Protein AF-A0A0B0SBS0-F1 (afdb_monomer_lite)

Foldseek 3Di:
DKADDPQFPCVVIDDPDPDDDDDPADDDDDVVVVFQASTGGVVVVRGGPPDDDPPRHDDDPPPDD

Secondary structure (DSSP, 8-state):
-B---TTS-GGGS-BS-------SS----HHHHTTB-SS--GGGT-SB--S---TTS--------

Sequence (65 aa):
MRLLVPHLYAWKSAKWVRGIELLDHLELGFWERLGYHWRGDPWREERFQEGPIPAASLRFRSKKT

pLDDT: mean 84.36, std 13.55, range [46.44, 94.19]

Structure (mmCIF, N/CA/C/O backbone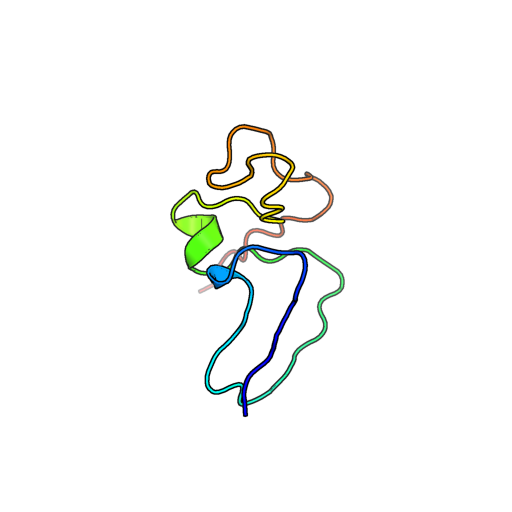):
data_AF-A0A0B0SBS0-F1
#
_entry.id   AF-A0A0B0SBS0-F1
#
loop_
_atom_site.group_PDB
_atom_site.id
_atom_site.type_symbol
_atom_site.label_atom_id
_atom_site.label_alt_id
_atom_site.label_comp_id
_atom_site.label_asym_id
_atom_site.label_entity_id
_atom_site.label_seq_id
_atom_site.pdbx_PDB_ins_code
_atom_site.Cartn_x
_atom_site.Cartn_y
_atom_site.Cartn_z
_atom_site.occupancy
_atom_site.B_iso_or_equiv
_atom_site.auth_seq_id
_atom_site.auth_comp_id
_atom_site.auth_asym_id
_atom_site.auth_atom_id
_atom_site.pdbx_PDB_model_num
ATOM 1 N N . MET A 1 1 ? -2.829 -7.319 16.544 1.00 79.62 1 MET A N 1
ATOM 2 C CA . MET A 1 1 ? -3.684 -7.493 15.347 1.00 79.62 1 MET A CA 1
ATOM 3 C C . MET A 1 1 ? -2.933 -7.056 14.092 1.00 79.62 1 MET A C 1
ATOM 5 O O . MET A 1 1 ? -2.171 -6.093 14.164 1.00 79.62 1 MET A O 1
ATOM 9 N N . ARG A 1 2 ? -3.099 -7.772 12.970 1.00 91.25 2 ARG A N 1
ATOM 10 C CA . ARG A 1 2 ? -2.488 -7.462 11.661 1.00 91.25 2 ARG A CA 1
ATOM 11 C C . ARG A 1 2 ? -3.531 -7.651 10.559 1.00 91.25 2 ARG A C 1
ATOM 13 O O . ARG A 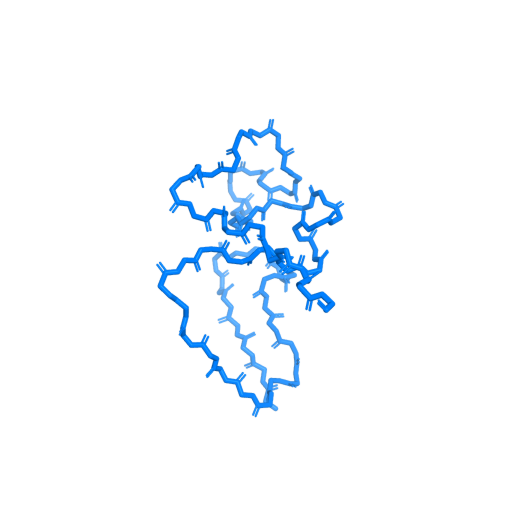1 2 ? -4.202 -8.677 10.555 1.00 91.25 2 ARG A O 1
ATOM 20 N N . LEU A 1 3 ? -3.618 -6.695 9.639 1.00 91.81 3 LEU A N 1
ATOM 21 C CA . LEU A 1 3 ? -4.388 -6.820 8.403 1.00 91.81 3 LEU A CA 1
ATOM 22 C C . LEU A 1 3 ? -3.495 -7.445 7.331 1.00 91.81 3 LEU A C 1
ATOM 24 O O . LEU A 1 3 ? -2.341 -7.040 7.184 1.00 91.81 3 LEU A O 1
ATOM 28 N N . LEU A 1 4 ? -4.020 -8.422 6.599 1.00 92.88 4 LEU A N 1
ATOM 29 C CA . LEU A 1 4 ? -3.326 -9.069 5.491 1.00 92.88 4 LEU A CA 1
ATOM 30 C C . LEU A 1 4 ? -4.170 -8.952 4.225 1.00 92.88 4 LEU A C 1
ATOM 32 O O . LEU A 1 4 ? -5.343 -9.319 4.242 1.00 92.88 4 LEU A O 1
ATOM 36 N N . VAL A 1 5 ? -3.547 -8.509 3.132 1.00 92.75 5 VAL A N 1
ATOM 37 C CA . VAL A 1 5 ? -4.131 -8.563 1.786 1.00 92.75 5 VAL A CA 1
ATOM 38 C C . VAL A 1 5 ? -3.265 -9.491 0.927 1.00 92.75 5 VAL A C 1
ATOM 40 O O . VAL A 1 5 ? -2.206 -9.067 0.472 1.00 92.75 5 VAL A O 1
ATOM 43 N N . PRO A 1 6 ? -3.660 -10.766 0.734 1.00 92.19 6 PRO A N 1
ATOM 44 C CA . PRO A 1 6 ? -2.766 -11.796 0.190 1.00 92.19 6 PRO A CA 1
ATOM 45 C C . PRO A 1 6 ? -2.286 -11.558 -1.244 1.00 92.19 6 PRO A C 1
ATOM 47 O O . PRO A 1 6 ? -1.234 -12.053 -1.626 1.00 92.19 6 PRO A O 1
ATOM 50 N N . HIS A 1 7 ? -3.071 -10.835 -2.039 1.00 92.25 7 HIS A N 1
ATOM 51 C CA . HIS A 1 7 ? -2.828 -10.631 -3.466 1.00 92.25 7 HIS A CA 1
ATOM 52 C C . HIS A 1 7 ? -2.171 -9.278 -3.782 1.00 92.25 7 HIS A C 1
ATOM 54 O O . HIS A 1 7 ? -2.001 -8.955 -4.950 1.00 92.25 7 HIS A O 1
ATOM 60 N N . LEU A 1 8 ? -1.826 -8.479 -2.766 1.00 93.06 8 LEU A N 1
ATOM 61 C CA . LEU A 1 8 ? -1.100 -7.218 -2.930 1.00 93.06 8 LEU A CA 1
ATOM 62 C C . LEU A 1 8 ? 0.275 -7.315 -2.274 1.00 93.06 8 LEU A C 1
ATOM 64 O O . LEU A 1 8 ? 0.529 -8.170 -1.421 1.00 93.06 8 LEU A O 1
ATOM 68 N N . TYR A 1 9 ? 1.166 -6.397 -2.630 1.00 92.62 9 TYR A N 1
ATOM 69 C CA . TYR A 1 9 ? 2.447 -6.277 -1.957 1.00 92.62 9 TYR A CA 1
ATOM 70 C C . TYR A 1 9 ? 2.287 -6.072 -0.443 1.00 92.62 9 TYR A C 1
ATOM 72 O O . TYR A 1 9 ? 1.399 -5.370 0.043 1.00 92.62 9 TYR A O 1
ATOM 80 N N . ALA A 1 10 ? 3.231 -6.630 0.320 1.00 90.88 10 ALA A N 1
ATOM 81 C CA . ALA A 1 10 ? 3.182 -6.661 1.781 1.00 90.88 10 ALA A CA 1
ATOM 82 C C . ALA A 1 10 ? 3.091 -5.275 2.448 1.00 90.88 10 ALA A C 1
ATOM 84 O O . ALA A 1 10 ? 2.606 -5.173 3.571 1.00 90.88 10 ALA A O 1
ATOM 85 N N . TRP A 1 11 ? 3.520 -4.206 1.773 1.00 91.25 11 TRP A N 1
ATOM 86 C CA . TRP A 1 11 ? 3.425 -2.838 2.285 1.00 91.25 11 TRP A CA 1
ATOM 87 C C . TRP A 1 11 ? 1.981 -2.299 2.322 1.00 91.25 11 TRP A C 1
ATOM 89 O O . TRP A 1 11 ? 1.710 -1.363 3.071 1.00 91.25 11 TRP A O 1
ATOM 99 N N . LYS A 1 12 ? 1.039 -2.938 1.610 1.00 93.12 12 LYS A N 1
ATOM 100 C CA . LYS A 1 12 ? -0.415 -2.710 1.733 1.00 93.12 12 LYS A CA 1
ATOM 101 C C . LYS A 1 12 ? -1.054 -3.442 2.915 1.00 93.12 12 LYS A C 1
ATOM 103 O O . LYS A 1 12 ? -2.225 -3.236 3.216 1.00 93.12 12 LYS A O 1
ATOM 108 N N . SER A 1 13 ? -0.301 -4.297 3.605 1.00 93.00 13 SER A N 1
ATOM 109 C CA . SER A 1 13 ? -0.764 -4.997 4.804 1.00 93.00 13 SER A CA 1
ATOM 110 C C . SER A 1 13 ? -0.359 -4.225 6.063 1.00 93.00 13 SER A C 1
ATOM 112 O O . SER A 1 13 ? 0.825 -4.094 6.380 1.00 93.00 13 SER A O 1
ATOM 114 N N . ALA A 1 14 ? -1.342 -3.725 6.812 1.00 92.06 14 ALA A N 1
ATOM 115 C CA . ALA A 1 14 ? -1.096 -2.919 8.005 1.00 92.06 14 ALA A CA 1
ATOM 116 C C . ALA A 1 14 ? -0.744 -3.782 9.231 1.00 92.06 14 ALA A C 1
ATOM 118 O O . ALA A 1 14 ? -1.455 -4.725 9.598 1.00 92.06 14 ALA A O 1
ATOM 119 N N . LYS A 1 15 ? 0.352 -3.432 9.911 1.00 92.94 15 LYS A N 1
ATOM 120 C CA . LYS A 1 15 ? 0.740 -4.018 11.203 1.00 92.94 15 LYS A CA 1
ATOM 121 C C . LYS A 1 15 ? 0.148 -3.196 12.345 1.00 92.94 15 LYS A C 1
ATOM 123 O O . LYS A 1 15 ? 0.017 -1.984 12.224 1.00 92.94 15 LYS A O 1
ATOM 128 N N . TRP A 1 16 ? -0.179 -3.866 13.451 1.00 94.19 16 TRP A N 1
ATOM 129 C CA . TRP A 1 16 ? -0.658 -3.229 14.687 1.00 94.19 16 TRP A CA 1
ATOM 130 C C . TRP A 1 16 ? -1.862 -2.302 14.471 1.00 94.19 16 TRP A C 1
ATOM 132 O O . TRP A 1 16 ? -1.906 -1.178 14.967 1.00 94.19 16 TRP A O 1
ATOM 142 N N . VAL A 1 17 ? -2.848 -2.787 13.715 1.00 90.56 17 VAL A N 1
ATOM 143 C CA . VAL A 1 17 ? -4.071 -2.030 13.419 1.00 90.56 17 VAL A CA 1
ATOM 144 C C . VAL A 1 17 ? -4.824 -1.741 14.718 1.00 90.56 17 VAL A C 1
ATOM 146 O O . VAL A 1 17 ? -5.112 -2.665 15.480 1.00 90.56 17 VAL A O 1
ATOM 149 N N . ARG A 1 18 ? -5.124 -0.457 14.954 1.00 93.94 18 ARG A N 1
ATOM 150 C CA . ARG A 1 18 ? -5.879 0.034 16.123 1.00 93.94 18 ARG A CA 1
ATOM 151 C C . ARG A 1 18 ? -7.345 0.348 15.810 1.00 93.94 18 ARG A C 1
ATOM 153 O O . ARG A 1 18 ? -8.165 0.336 16.714 1.00 93.94 18 ARG A O 1
ATOM 160 N N . GLY A 1 19 ? -7.660 0.615 14.548 1.00 93.25 19 GLY A N 1
ATOM 161 C CA . GLY A 1 19 ? -8.995 0.947 14.063 1.00 93.25 19 GLY A CA 1
ATOM 162 C C . GLY A 1 19 ? -9.008 0.967 12.538 1.00 93.25 19 GLY A C 1
ATOM 163 O O . GLY A 1 19 ? -7.944 0.984 11.913 1.00 93.25 19 GLY A O 1
ATOM 164 N N . ILE A 1 20 ? -10.203 0.922 11.959 1.00 91.88 20 ILE A N 1
ATOM 165 C CA . ILE A 1 20 ? -10.436 0.993 10.516 1.00 91.88 20 ILE A CA 1
ATOM 166 C C . ILE A 1 20 ? -11.458 2.104 10.296 1.00 91.88 20 ILE A C 1
ATOM 168 O O . ILE A 1 20 ? -12.524 2.082 10.907 1.00 91.88 20 ILE A O 1
ATOM 172 N N . GLU A 1 21 ? -11.120 3.065 9.446 1.00 92.19 21 GLU A N 1
ATOM 173 C CA . GLU A 1 21 ? -12.012 4.136 9.009 1.00 92.19 21 GLU A CA 1
ATOM 174 C C . GLU A 1 21 ? -12.371 3.888 7.544 1.00 92.19 21 GLU A C 1
ATOM 176 O O . GLU A 1 21 ? -11.499 3.573 6.731 1.00 92.19 21 GLU A O 1
ATOM 181 N N . LEU A 1 22 ? -13.661 3.971 7.223 1.00 92.06 22 LEU A N 1
ATOM 182 C CA . LEU A 1 22 ? -14.155 3.810 5.861 1.00 92.06 22 LEU A CA 1
ATOM 183 C C . LEU A 1 22 ? -14.319 5.197 5.248 1.00 92.06 22 LEU A C 1
ATOM 185 O O . LEU A 1 22 ? -15.061 6.022 5.773 1.00 92.06 22 LEU A O 1
ATOM 189 N N . LEU A 1 23 ? -13.627 5.430 4.139 1.00 89.19 23 LEU A N 1
ATOM 190 C CA . LEU A 1 23 ? -13.677 6.677 3.385 1.00 89.19 23 LEU A CA 1
ATOM 191 C C . LEU A 1 23 ? -14.448 6.446 2.082 1.00 89.19 23 LEU A C 1
ATOM 193 O O . LEU A 1 23 ? -14.349 5.382 1.471 1.00 89.19 23 LEU A O 1
ATOM 197 N N . ASP A 1 24 ? -15.197 7.454 1.647 1.00 89.31 24 ASP A N 1
ATOM 198 C CA . ASP A 1 24 ? -15.896 7.490 0.354 1.00 89.31 24 ASP A CA 1
ATOM 199 C C . ASP A 1 24 ? -14.986 7.937 -0.809 1.00 89.31 24 ASP A C 1
ATOM 201 O O . ASP A 1 24 ? -15.413 7.999 -1.961 1.00 89.31 24 ASP A O 1
ATOM 205 N N . HIS A 1 25 ? -13.720 8.238 -0.511 1.00 85.31 25 HIS A N 1
ATOM 206 C CA . HIS A 1 25 ? -12.703 8.704 -1.448 1.00 85.31 25 HIS A CA 1
ATOM 207 C C . HIS A 1 25 ? -11.338 8.050 -1.167 1.00 85.31 25 HIS A C 1
ATOM 209 O O . HIS A 1 25 ? -11.132 7.427 -0.125 1.00 85.31 25 HIS A O 1
ATOM 215 N N . LEU A 1 26 ? -10.389 8.184 -2.101 1.00 86.50 26 LEU A N 1
ATOM 216 C CA . LEU A 1 26 ? -9.034 7.634 -1.966 1.00 86.50 26 LEU A CA 1
ATOM 217 C C . LEU A 1 26 ? -8.104 8.655 -1.308 1.00 86.50 26 LEU A C 1
ATOM 219 O O . LEU A 1 26 ? -7.633 9.610 -1.927 1.00 86.50 26 LEU A O 1
ATOM 223 N N . GLU A 1 27 ? -7.744 8.404 -0.061 1.00 87.06 27 GLU A N 1
ATOM 224 C CA . GLU A 1 27 ? -6.682 9.158 0.593 1.00 87.06 27 GLU A CA 1
ATOM 225 C C . GLU A 1 27 ? -5.335 8.437 0.434 1.00 87.06 27 GLU A C 1
ATOM 227 O O . GLU A 1 27 ? -5.197 7.263 0.777 1.00 87.06 27 GLU A O 1
ATOM 232 N N . LEU A 1 28 ? -4.319 9.138 -0.090 1.00 88.44 28 LEU A N 1
ATOM 233 C CA . LEU A 1 28 ? -2.970 8.579 -0.205 1.00 88.44 28 LEU A CA 1
ATOM 234 C C . LEU A 1 28 ? -2.311 8.503 1.165 1.00 88.44 28 LEU A C 1
ATOM 236 O O . LEU A 1 28 ? -2.141 9.523 1.839 1.00 88.44 28 LEU A O 1
ATOM 240 N N . GLY A 1 29 ? -1.875 7.307 1.539 1.00 87.38 29 GLY A N 1
ATOM 241 C CA . GLY A 1 29 ? -1.138 7.043 2.760 1.00 87.38 29 GLY A CA 1
ATOM 242 C C . GLY A 1 29 ? 0.343 7.402 2.662 1.00 87.38 29 GLY A C 1
ATOM 243 O O . GLY A 1 29 ? 0.816 8.102 1.768 1.00 87.38 29 GLY A O 1
ATOM 244 N N . PHE A 1 30 ? 1.101 6.944 3.655 1.00 89.38 30 PHE A N 1
ATOM 245 C CA . PHE A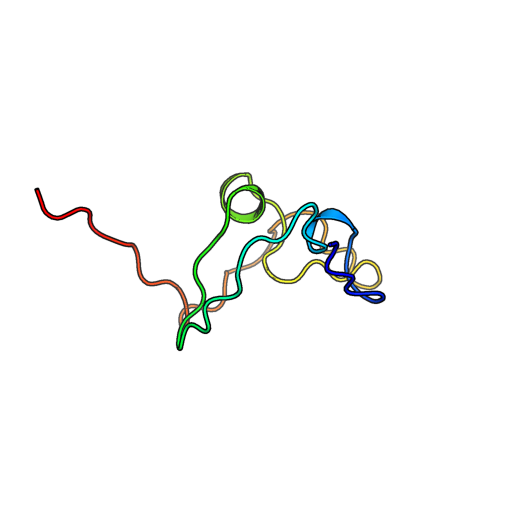 1 30 ? 2.526 7.244 3.776 1.00 89.38 30 PHE A CA 1
ATOM 246 C C . PHE A 1 30 ? 3.341 6.722 2.585 1.00 89.38 30 PHE A C 1
ATOM 248 O O . PHE A 1 30 ? 4.116 7.475 2.004 1.00 89.38 30 PHE A O 1
ATOM 255 N N . TRP A 1 31 ? 3.144 5.459 2.204 1.00 91.19 31 TRP A N 1
ATOM 256 C CA . TRP A 1 31 ? 3.897 4.831 1.119 1.00 91.19 31 TRP A CA 1
ATOM 257 C C . TRP A 1 31 ? 3.499 5.379 -0.250 1.00 91.19 31 TRP A C 1
ATOM 259 O O . TRP A 1 31 ? 4.380 5.636 -1.068 1.00 91.19 31 TRP A O 1
ATOM 269 N N . GLU A 1 32 ? 2.210 5.637 -0.494 1.00 91.06 32 GLU A N 1
ATOM 270 C CA . GLU A 1 32 ? 1.777 6.242 -1.757 1.00 91.06 32 GLU A CA 1
ATOM 271 C C . GLU A 1 32 ? 2.365 7.644 -1.954 1.00 91.06 32 GLU A C 1
AT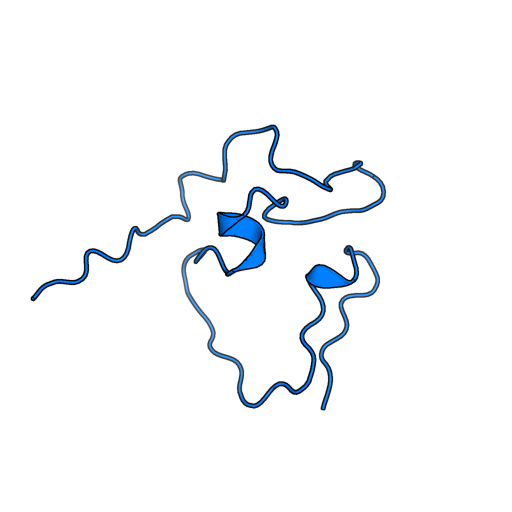OM 273 O O . GLU A 1 32 ? 2.802 7.988 -3.049 1.00 91.06 32 GLU A O 1
ATOM 278 N N . ARG A 1 33 ? 2.459 8.441 -0.880 1.00 88.31 33 ARG A N 1
ATOM 279 C CA . ARG A 1 33 ? 3.118 9.757 -0.929 1.00 88.31 33 ARG A CA 1
ATOM 280 C C . ARG A 1 33 ? 4.625 9.677 -1.179 1.00 88.31 33 ARG A C 1
ATOM 282 O O . ARG A 1 33 ? 5.200 10.647 -1.657 1.00 88.31 33 ARG A O 1
ATOM 289 N N . LEU A 1 34 ? 5.256 8.545 -0.873 1.00 90.69 34 LEU A N 1
ATOM 290 C CA . LEU A 1 34 ? 6.662 8.271 -1.188 1.00 90.69 34 LEU A CA 1
ATOM 291 C C . LEU A 1 34 ? 6.856 7.688 -2.600 1.00 90.69 34 LEU A C 1
ATOM 293 O O . LEU A 1 34 ? 7.960 7.265 -2.931 1.00 90.69 34 LEU A O 1
ATOM 297 N N . GLY A 1 35 ? 5.806 7.659 -3.426 1.00 88.94 35 GLY A N 1
ATOM 298 C CA . GLY A 1 35 ? 5.875 7.206 -4.817 1.00 88.94 35 GLY A CA 1
ATOM 299 C C . GLY A 1 35 ? 5.598 5.718 -5.015 1.00 88.94 35 GLY A C 1
ATOM 300 O O . GLY A 1 35 ? 5.786 5.208 -6.117 1.00 88.94 35 GLY A O 1
ATOM 301 N N . TYR A 1 36 ? 5.139 5.004 -3.985 1.00 92.81 36 TYR A N 1
ATOM 302 C CA . TYR A 1 36 ? 4.677 3.630 -4.160 1.00 92.81 36 TYR A CA 1
ATOM 303 C C . TYR A 1 36 ? 3.282 3.581 -4.804 1.00 92.81 36 TYR A C 1
ATOM 305 O O . TYR A 1 36 ? 2.475 4.497 -4.650 1.00 92.81 36 TYR A O 1
ATOM 313 N N . HIS A 1 37 ? 2.968 2.484 -5.495 1.00 93.12 37 HIS A N 1
ATOM 314 C CA . HIS A 1 37 ? 1.734 2.377 -6.277 1.00 93.12 37 HIS A CA 1
ATOM 315 C C . HIS A 1 37 ? 0.445 2.322 -5.432 1.00 93.12 37 HIS A C 1
ATOM 317 O O . HIS A 1 37 ? 0.307 1.505 -4.520 1.00 93.12 37 HIS A O 1
ATOM 323 N N . TRP A 1 38 ? -0.578 3.113 -5.758 1.00 91.50 38 TRP A N 1
ATOM 324 C CA . TRP A 1 38 ? -1.815 3.180 -4.954 1.00 91.50 38 TRP A CA 1
ATOM 325 C C . TRP A 1 38 ? -2.534 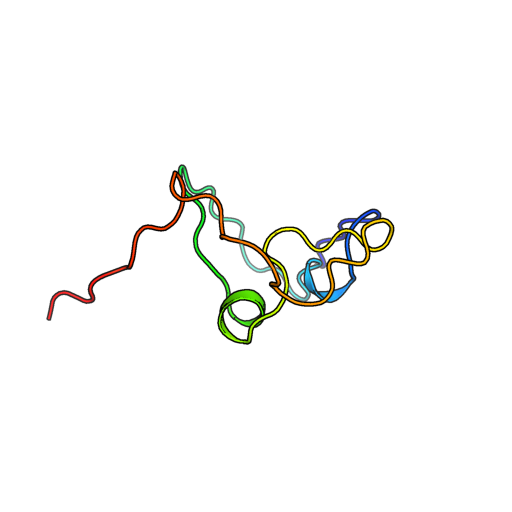1.824 -4.758 1.00 91.50 38 TRP A C 1
ATOM 327 O O . TRP A 1 38 ? -3.153 1.619 -3.714 1.00 91.50 38 TRP A O 1
ATOM 337 N N . ARG A 1 39 ? -2.401 0.873 -5.695 1.00 91.25 39 ARG A N 1
ATOM 338 C CA . ARG A 1 39 ? -2.947 -0.497 -5.597 1.00 91.25 39 ARG A CA 1
ATOM 339 C C . ARG A 1 39 ? -1.911 -1.525 -5.130 1.00 91.25 39 ARG A C 1
ATOM 341 O O . ARG A 1 39 ? -2.077 -2.079 -4.049 1.00 91.25 39 ARG A O 1
ATOM 348 N N . GLY A 1 40 ? -0.834 -1.746 -5.883 1.00 92.50 40 GLY A N 1
ATOM 349 C CA . GLY A 1 40 ? 0.312 -2.533 -5.418 1.00 92.50 40 GLY A CA 1
ATOM 350 C C . GLY A 1 40 ? 0.205 -4.016 -5.764 1.00 92.50 40 GLY A C 1
ATOM 351 O O . GLY A 1 40 ? 0.542 -4.859 -4.933 1.00 92.50 40 GLY A O 1
ATOM 352 N N . ASP A 1 41 ? -0.316 -4.331 -6.946 1.00 93.31 41 ASP A N 1
ATOM 353 C CA . ASP A 1 41 ? -0.404 -5.688 -7.477 1.00 93.31 41 ASP A CA 1
ATOM 354 C C . ASP A 1 41 ? 0.984 -6.215 -7.916 1.00 93.31 41 ASP A C 1
ATOM 356 O O . ASP A 1 41 ? 1.622 -5.627 -8.796 1.00 93.31 41 ASP A O 1
ATOM 360 N N . PRO A 1 42 ? 1.473 -7.324 -7.328 1.00 92.19 42 PRO A N 1
ATOM 361 C CA . PRO A 1 42 ? 2.780 -7.877 -7.656 1.00 92.19 42 PRO A CA 1
ATOM 362 C C . PRO A 1 42 ? 2.853 -8.490 -9.057 1.00 92.19 42 PRO A C 1
ATOM 364 O O . PRO A 1 42 ? 3.938 -8.521 -9.631 1.00 92.19 42 PRO A O 1
ATOM 367 N N . TRP A 1 43 ? 1.736 -8.959 -9.618 1.00 91.62 43 TRP A N 1
ATOM 368 C CA . TRP A 1 43 ? 1.713 -9.567 -10.954 1.00 91.62 43 TRP A CA 1
ATOM 369 C C . TRP A 1 43 ? 1.711 -8.537 -12.073 1.00 91.62 43 TRP A C 1
ATOM 371 O O . TRP A 1 43 ? 2.075 -8.849 -13.202 1.00 91.62 43 TRP A O 1
ATOM 381 N N . ARG A 1 44 ? 1.305 -7.309 -11.753 1.00 91.25 44 ARG A N 1
ATOM 382 C CA . ARG A 1 44 ? 1.319 -6.165 -12.667 1.00 91.25 44 ARG A CA 1
ATOM 383 C C . ARG A 1 44 ? 2.542 -5.270 -12.464 1.00 91.25 44 ARG A C 1
ATOM 385 O O . ARG A 1 44 ? 2.549 -4.156 -12.971 1.00 91.25 44 ARG A O 1
ATOM 392 N N . GLU A 1 45 ? 3.523 -5.733 -11.685 1.00 91.06 45 GLU A N 1
ATOM 393 C CA . GLU A 1 45 ? 4.756 -5.003 -11.359 1.00 91.06 45 GLU A CA 1
ATOM 394 C C . GLU A 1 45 ? 4.504 -3.605 -10.759 1.00 91.06 45 GLU A C 1
ATOM 396 O O . GLU A 1 45 ? 5.324 -2.698 -10.862 1.00 91.06 45 GLU A O 1
ATOM 401 N N . GLU A 1 46 ? 3.384 -3.431 -10.047 1.00 91.88 46 GLU A N 1
ATOM 402 C CA . GLU A 1 46 ? 2.942 -2.157 -9.470 1.00 91.88 46 GLU A CA 1
ATOM 403 C C . GLU A 1 46 ? 3.721 -1.804 -8.188 1.00 91.88 46 GLU A C 1
ATOM 405 O O . GLU A 1 46 ? 3.163 -1.646 -7.098 1.00 91.88 46 GLU A O 1
ATOM 410 N N . ARG A 1 47 ? 5.048 -1.723 -8.265 1.00 91.06 47 ARG A N 1
ATOM 411 C CA . ARG A 1 47 ? 5.870 -1.349 -7.108 1.00 91.06 47 ARG A CA 1
ATOM 412 C C . ARG A 1 47 ? 5.823 0.155 -6.867 1.00 91.06 47 ARG A C 1
ATOM 414 O O . ARG A 1 47 ? 5.569 0.596 -5.743 1.00 91.06 47 ARG A O 1
ATOM 421 N N . PHE A 1 48 ? 6.039 0.920 -7.929 1.00 92.00 48 PHE A N 1
ATOM 422 C CA . PHE A 1 48 ? 6.066 2.376 -7.918 1.00 92.00 48 PHE A CA 1
ATOM 423 C C . PHE A 1 48 ? 4.935 2.944 -8.771 1.00 92.00 48 PHE A C 1
ATOM 425 O O . PHE A 1 48 ? 4.373 2.270 -9.633 1.00 92.00 48 PHE A O 1
ATOM 432 N N . GLN A 1 49 ? 4.551 4.180 -8.478 1.00 89.56 49 GLN A N 1
ATOM 433 C CA . GLN A 1 49 ? 3.517 4.878 -9.222 1.00 89.56 49 GLN A CA 1
ATOM 434 C C . GLN A 1 49 ? 4.091 5.379 -10.552 1.00 89.56 49 GLN A C 1
ATOM 436 O O . GLN A 1 49 ? 4.779 6.393 -10.585 1.00 89.56 49 GLN A O 1
ATOM 441 N N . GLU A 1 50 ? 3.799 4.675 -11.642 1.00 85.56 50 GLU A N 1
ATOM 442 C CA . GLU A 1 50 ? 4.228 5.072 -12.995 1.00 85.56 50 GLU A CA 1
ATOM 443 C C . GLU A 1 50 ? 3.130 5.824 -13.763 1.00 85.56 50 GLU A C 1
ATOM 445 O O . GLU A 1 50 ? 3.412 6.659 -14.618 1.00 85.56 50 GLU A O 1
ATOM 450 N N . GLY A 1 51 ? 1.862 5.550 -13.439 1.00 83.75 51 GLY A N 1
ATOM 451 C CA . GLY A 1 51 ? 0.697 6.122 -14.114 1.00 83.75 51 GLY A CA 1
ATOM 452 C C . GLY A 1 51 ? -0.049 7.183 -13.300 1.00 83.75 51 GLY A C 1
ATOM 453 O O . GLY A 1 51 ? 0.249 7.406 -12.123 1.00 83.75 51 GLY A O 1
ATOM 454 N N . PRO A 1 52 ? -1.074 7.819 -13.892 1.00 81.94 52 PRO A N 1
ATOM 455 C 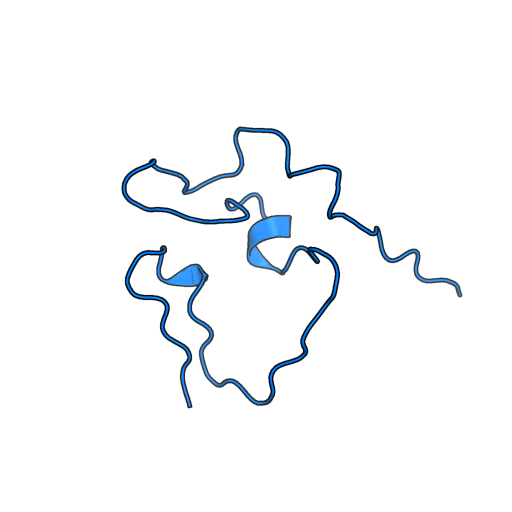CA . PRO A 1 52 ? -1.949 8.721 -13.161 1.00 81.94 52 PRO A CA 1
ATOM 456 C C . PRO A 1 52 ? -2.685 7.970 -12.046 1.00 81.94 52 PRO A C 1
ATOM 458 O O . PRO A 1 52 ? -3.178 6.855 -12.228 1.00 81.94 52 PRO A O 1
ATOM 461 N N . ILE A 1 53 ? -2.784 8.605 -10.882 1.00 83.25 53 ILE A N 1
ATOM 462 C CA . ILE A 1 53 ? -3.656 8.136 -9.805 1.00 83.25 53 ILE A CA 1
ATOM 463 C C . ILE A 1 53 ? -5.100 8.460 -10.218 1.00 83.25 53 ILE A C 1
ATOM 465 O O . ILE A 1 53 ? -5.331 9.558 -10.734 1.00 83.25 53 ILE A O 1
ATOM 469 N N . PRO A 1 54 ? -6.077 7.553 -10.024 1.00 80.00 54 PRO A N 1
ATOM 470 C CA . PRO A 1 54 ? -7.462 7.794 -10.415 1.00 80.00 54 PRO A CA 1
ATOM 471 C C . PRO A 1 54 ? -7.980 9.146 -9.897 1.00 80.00 54 PRO A C 1
ATOM 473 O O . PRO A 1 54 ? -8.144 9.352 -8.694 1.00 80.00 54 PRO A O 1
ATOM 476 N N . ALA A 1 55 ? -8.250 10.077 -10.817 1.00 61.69 55 ALA A N 1
ATOM 477 C CA . ALA A 1 55 ? -8.589 11.464 -10.489 1.00 61.69 55 ALA A CA 1
ATOM 478 C C . ALA A 1 55 ? -9.882 11.603 -9.669 1.00 61.69 55 ALA A C 1
ATOM 480 O O . ALA A 1 55 ? -10.032 12.561 -8.919 1.00 61.69 55 ALA A O 1
ATOM 481 N N . ALA A 1 56 ? -10.782 10.616 -9.746 1.00 57.91 56 ALA A N 1
ATOM 482 C CA . ALA A 1 56 ? -12.041 10.584 -9.000 1.00 57.91 56 ALA A CA 1
ATOM 483 C C . ALA A 1 56 ? -11.870 10.526 -7.471 1.00 57.91 56 ALA A C 1
ATOM 485 O O . ALA A 1 56 ? -12.857 10.514 -6.745 1.00 57.91 56 ALA A O 1
ATOM 486 N N . SER A 1 57 ? -10.636 10.428 -6.977 1.00 54.69 57 SER A N 1
ATOM 487 C CA . SER A 1 57 ? -10.407 9.876 -5.656 1.00 54.69 57 SER A CA 1
ATOM 488 C C . SER A 1 57 ? -9.466 10.700 -4.768 1.00 54.69 57 SER A C 1
ATOM 490 O O . SER A 1 57 ? -9.561 10.579 -3.555 1.00 54.69 57 SER A O 1
ATOM 492 N N . LEU A 1 58 ? -8.688 11.646 -5.313 1.00 61.41 58 LEU A N 1
ATOM 493 C CA . LEU A 1 58 ? -7.798 12.509 -4.523 1.00 61.41 58 LEU A CA 1
ATOM 494 C C . LEU A 1 58 ? -8.503 13.786 -4.027 1.00 61.41 58 LEU A C 1
ATOM 496 O O . LEU A 1 58 ? -8.590 14.784 -4.745 1.00 61.41 58 LEU A O 1
ATOM 500 N N . ARG A 1 59 ? -8.928 13.820 -2.759 1.00 63.22 59 ARG A N 1
ATOM 501 C CA . ARG A 1 59 ? -9.135 15.098 -2.055 1.00 63.22 59 ARG A CA 1
ATOM 502 C C . ARG A 1 59 ? -7.821 15.504 -1.398 1.00 63.22 59 ARG A C 1
ATOM 504 O O . ARG A 1 59 ? -7.413 14.933 -0.392 1.00 63.22 59 ARG A O 1
ATOM 511 N N . PHE A 1 60 ? -7.161 16.527 -1.938 1.00 57.47 60 PHE A N 1
ATOM 512 C CA . PHE A 1 60 ? -6.112 17.215 -1.191 1.00 57.47 60 PHE A CA 1
ATOM 513 C C . PHE A 1 60 ? -6.754 17.851 0.040 1.00 57.47 60 PHE A C 1
ATOM 515 O O . PHE A 1 60 ? -7.525 18.808 -0.062 1.00 57.47 60 PHE A O 1
ATOM 522 N N . ARG A 1 61 ? -6.450 17.305 1.218 1.00 58.56 61 ARG A N 1
ATOM 523 C CA . ARG A 1 61 ? -6.802 17.920 2.494 1.00 58.56 61 ARG A CA 1
ATOM 524 C C . ARG A 1 61 ? -6.040 19.239 2.608 1.00 58.56 61 ARG A C 1
ATOM 526 O O . ARG A 1 61 ? -4.914 19.275 3.096 1.00 58.56 61 ARG A O 1
ATOM 533 N N . SER A 1 62 ? -6.647 20.328 2.140 1.00 47.94 62 SER A N 1
ATOM 534 C CA . SER A 1 62 ? -6.218 21.673 2.508 1.00 47.94 62 SER A CA 1
ATOM 535 C C . SER A 1 62 ? -6.389 21.773 4.021 1.00 47.94 62 SER A C 1
ATOM 537 O O . SER A 1 62 ? -7.510 21.749 4.534 1.00 47.94 62 SER A O 1
ATOM 539 N N . LYS A 1 63 ? -5.275 21.777 4.759 1.00 52.62 63 LYS A N 1
ATOM 540 C CA . LYS A 1 63 ? -5.294 22.145 6.172 1.00 52.62 63 LYS A CA 1
ATOM 541 C C . LYS A 1 63 ? -5.711 23.613 6.222 1.00 52.62 63 LYS A C 1
ATOM 543 O O . LYS A 1 63 ? -4.897 24.491 5.964 1.00 52.62 63 LYS A O 1
ATOM 548 N N . LYS A 1 64 ? -6.994 23.858 6.486 1.00 46.44 64 LYS A N 1
ATOM 549 C CA . LYS A 1 64 ? -7.492 25.176 6.867 1.00 46.44 64 LYS A CA 1
ATOM 550 C C . LYS A 1 64 ? -6.952 25.457 8.271 1.00 46.44 64 LYS A C 1
ATOM 552 O O . LYS A 1 64 ? -7.295 24.725 9.200 1.00 46.44 64 LYS A O 1
ATOM 557 N N . THR A 1 65 ? -6.038 26.418 8.360 1.00 49.56 65 THR A N 1
ATOM 558 C CA . THR A 1 65 ? -5.666 27.103 9.604 1.00 49.56 65 THR A CA 1
ATOM 559 C C . THR A 1 65 ? -6.818 27.994 10.045 1.00 49.56 65 THR A C 1
ATOM 561 O O . THR A 1 65 ? -7.514 28.523 9.145 1.00 49.56 65 THR A O 1
#

Radius of gyration: 13.15 Å; chains: 1; bounding box: 23×39×30 Å